Protein AF-A0A9W8AQJ7-F1 (afdb_monomer_lite)

Radius of gyration: 20.33 Å; chains: 1; bounding box: 38×40×60 Å

InterPro domains:
  IPR001971 Small ribosomal subunit protein uS11 [PF00411] (28-55)
  IPR001971 Small ribosomal subunit protein uS11 [PTHR11759] (6-56)
  IPR036967 Small ribosomal subunit protein uS11 superfamily [G3DSA:3.30.420.80] (1-56)

Organism: NCBI:txid1520584

pLDDT: mean 84.43, std 14.79, range [46.25, 97.0]

Structure (mmCIF, N/CA/C/O backbone):
data_AF-A0A9W8AQJ7-F1
#
_entry.id   AF-A0A9W8AQJ7-F1
#
loop_
_atom_site.group_PDB
_atom_site.id
_atom_site.type_symbol
_atom_site.label_atom_id
_atom_site.label_alt_id
_atom_site.label_comp_id
_atom_site.label_asym_id
_atom_site.label_entity_id
_atom_site.label_seq_id
_atom_site.pdbx_PDB_ins_code
_atom_site.Cartn_x
_atom_site.Cartn_y
_atom_site.Cartn_z
_atom_site.occupancy
_atom_site.B_iso_or_equiv
_atom_site.auth_seq_id
_atom_site.auth_comp_id
_atom_site.auth_asym_id
_atom_site.auth_atom_id
_atom_site.pdbx_PDB_model_num
ATOM 1 N N . MET A 1 1 ? 21.815 -27.927 44.397 1.00 46.25 1 MET A N 1
ATOM 2 C CA . MET A 1 1 ? 21.382 -27.801 42.985 1.00 46.25 1 MET A CA 1
ATOM 3 C C . MET A 1 1 ? 20.182 -26.859 42.918 1.00 46.25 1 MET A C 1
ATOM 5 O O . MET A 1 1 ? 19.048 -27.306 43.014 1.00 46.25 1 MET A O 1
ATOM 9 N N . SER A 1 2 ? 20.428 -25.547 42.862 1.00 52.41 2 SER A N 1
ATOM 10 C CA . SER A 1 2 ? 19.367 -24.530 42.824 1.00 52.41 2 SER A CA 1
ATOM 11 C C . SER A 1 2 ? 18.852 -24.386 41.389 1.00 52.41 2 SER A C 1
ATOM 13 O O . SER A 1 2 ? 19.594 -23.962 40.503 1.00 52.41 2 SER A O 1
ATOM 15 N N . LYS A 1 3 ? 17.600 -24.786 41.135 1.00 55.81 3 LYS A N 1
ATOM 16 C CA . LYS A 1 3 ? 16.933 -24.543 39.850 1.00 55.81 3 LYS A CA 1
ATOM 17 C C . LYS A 1 3 ? 16.544 -23.068 39.788 1.00 55.81 3 LYS A C 1
ATOM 19 O O . LYS A 1 3 ? 15.585 -22.638 40.421 1.00 55.81 3 LYS A O 1
ATOM 24 N N . ARG A 1 4 ? 17.303 -22.293 39.014 1.00 56.69 4 ARG A N 1
ATOM 25 C CA . ARG A 1 4 ? 16.988 -20.905 38.667 1.00 56.69 4 ARG A CA 1
ATOM 26 C C . ARG A 1 4 ? 15.713 -20.907 37.820 1.00 56.69 4 ARG A C 1
ATOM 28 O O . ARG A 1 4 ? 15.739 -21.323 36.664 1.00 56.69 4 ARG A O 1
ATOM 35 N N . ALA A 1 5 ? 14.594 -20.493 38.410 1.00 58.34 5 ALA A N 1
ATOM 36 C CA . ALA A 1 5 ? 13.338 -20.321 37.693 1.00 58.34 5 ALA A CA 1
ATOM 37 C C . ALA A 1 5 ? 13.531 -19.254 36.605 1.00 58.34 5 ALA A C 1
ATOM 39 O O . ALA A 1 5 ? 13.792 -18.084 36.893 1.00 58.34 5 ALA A O 1
ATOM 40 N N . LYS A 1 6 ? 13.463 -19.681 35.343 1.00 56.19 6 LYS A N 1
ATOM 41 C CA . LYS A 1 6 ? 13.506 -18.800 34.179 1.00 56.19 6 LYS A CA 1
ATOM 42 C C . LYS A 1 6 ? 12.181 -18.038 34.167 1.00 56.19 6 LYS A C 1
ATOM 44 O O . LYS A 1 6 ? 11.136 -18.618 33.898 1.00 56.19 6 LYS A O 1
ATOM 49 N N . LYS A 1 7 ? 12.219 -16.761 34.552 1.00 54.84 7 LYS A N 1
ATOM 50 C CA . LYS A 1 7 ? 11.076 -15.848 34.482 1.00 54.84 7 LYS A CA 1
ATOM 51 C C . LYS A 1 7 ? 10.726 -15.711 32.998 1.00 54.84 7 LYS A C 1
ATOM 53 O O . LYS A 1 7 ? 11.459 -15.058 32.261 1.00 54.84 7 LYS A O 1
ATOM 58 N N . THR A 1 8 ? 9.684 -16.404 32.550 1.00 57.62 8 THR A N 1
ATOM 59 C CA . THR A 1 8 ? 9.142 -16.266 31.197 1.00 57.62 8 THR A CA 1
ATOM 60 C C . THR A 1 8 ? 8.633 -14.835 31.080 1.00 57.62 8 THR A C 1
ATOM 62 O O . THR A 1 8 ? 7.596 -14.496 31.644 1.00 57.62 8 THR A O 1
ATOM 65 N N . GLN A 1 9 ? 9.424 -13.959 30.461 1.00 62.94 9 GLN A N 1
ATOM 66 C CA . GLN A 1 9 ? 8.966 -12.630 30.087 1.00 62.94 9 GLN A CA 1
ATOM 67 C C . GLN A 1 9 ? 7.879 -12.836 29.037 1.00 62.94 9 GLN A C 1
ATOM 69 O O . GLN A 1 9 ? 8.153 -13.296 27.934 1.00 62.94 9 GLN A O 1
ATOM 74 N N . VAL A 1 10 ? 6.633 -12.593 29.428 1.00 65.75 10 VAL A N 1
ATOM 75 C CA . VAL A 1 10 ? 5.519 -12.501 28.492 1.00 65.75 10 VAL A CA 1
ATOM 76 C C . VAL A 1 10 ? 5.762 -11.213 27.712 1.00 65.75 10 VAL A C 1
ATOM 78 O O . VAL A 1 10 ? 5.617 -10.130 28.278 1.00 65.75 10 VAL A O 1
ATOM 81 N N . GLU A 1 11 ? 6.222 -11.321 26.465 1.00 68.75 11 GLU A N 1
ATOM 82 C CA . GLU A 1 11 ? 6.278 -10.183 25.546 1.00 68.75 11 GLU A CA 1
ATOM 83 C C . GLU A 1 11 ? 4.861 -9.623 25.419 1.00 68.75 11 GLU A C 1
ATOM 85 O O . GLU A 1 11 ? 3.969 -10.242 24.839 1.00 68.75 11 GLU A O 1
ATOM 90 N N . GLN A 1 12 ? 4.624 -8.468 26.037 1.00 68.38 12 GLN A N 1
ATOM 91 C CA . GLN A 1 12 ? 3.389 -7.732 25.834 1.00 68.38 12 GLN A CA 1
ATOM 92 C C . GLN A 1 12 ? 3.424 -7.200 24.404 1.00 68.38 12 GLN A C 1
ATOM 94 O O . GLN A 1 12 ? 4.234 -6.334 24.082 1.00 68.38 12 GLN A O 1
ATOM 99 N N . ASN A 1 13 ? 2.572 -7.744 23.538 1.00 66.25 13 ASN A N 1
ATOM 100 C CA . ASN A 1 13 ? 2.400 -7.235 22.186 1.00 66.25 13 ASN A CA 1
ATOM 101 C C . ASN A 1 13 ? 1.672 -5.884 22.265 1.00 66.25 13 ASN A C 1
ATOM 103 O O . ASN A 1 13 ? 0.449 -5.830 22.399 1.00 66.25 13 ASN A O 1
ATOM 107 N N . ILE A 1 14 ? 2.438 -4.792 22.280 1.00 77.75 14 ILE A N 1
ATOM 108 C CA . ILE A 1 14 ? 1.902 -3.432 22.316 1.00 77.75 14 ILE A CA 1
ATOM 109 C C . ILE A 1 14 ? 1.437 -3.083 20.899 1.00 77.75 14 ILE A C 1
ATOM 111 O O . ILE A 1 14 ? 2.250 -2.792 20.025 1.00 77.75 14 ILE A O 1
ATOM 115 N N . SER A 1 15 ? 0.123 -3.103 20.667 1.00 79.31 15 SER A N 1
ATOM 116 C CA . SER A 1 15 ? -0.456 -2.597 19.420 1.00 79.31 15 SER A CA 1
ATOM 117 C C . SER A 1 15 ? -0.533 -1.070 19.471 1.00 79.31 15 SER A C 1
ATOM 119 O O . SER A 1 15 ? -1.302 -0.513 20.252 1.00 79.31 15 SER A O 1
ATOM 121 N N . LEU A 1 16 ? 0.275 -0.394 18.649 1.00 82.12 16 LEU A N 1
ATOM 122 C CA . LEU A 1 16 ? 0.298 1.072 18.509 1.00 82.12 16 LEU A CA 1
ATOM 123 C C . LEU A 1 16 ? -0.622 1.581 17.379 1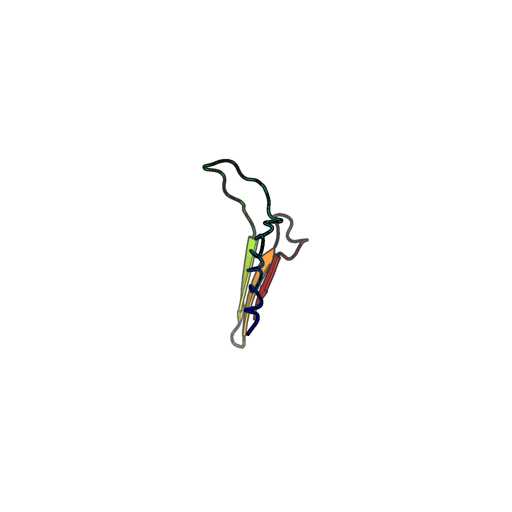.00 82.12 16 LEU A C 1
ATOM 125 O O . LEU A 1 16 ? -0.541 2.744 16.991 1.00 82.12 16 LEU A O 1
ATOM 129 N N . GLY A 1 17 ? -1.463 0.707 16.820 1.00 83.50 17 GLY A N 1
ATOM 130 C CA . GLY A 1 17 ? -2.370 1.037 15.721 1.00 83.50 17 GLY A CA 1
ATOM 131 C C . GLY A 1 17 ? -3.660 1.744 16.166 1.00 83.50 17 GLY A C 1
ATOM 132 O O . GLY A 1 17 ? -3.935 1.859 17.364 1.00 83.50 17 GLY A O 1
ATOM 133 N N . PRO A 1 18 ? -4.487 2.195 15.205 1.00 85.25 18 PRO A N 1
ATOM 134 C CA . PRO A 1 18 ? -5.790 2.777 15.501 1.00 85.25 18 PRO A CA 1
ATOM 135 C C . PRO A 1 18 ? -6.686 1.780 16.248 1.00 85.25 18 PRO A C 1
ATOM 137 O O . PRO A 1 18 ? -6.739 0.598 15.904 1.00 85.25 18 PRO A O 1
ATOM 140 N N . GLN A 1 19 ? -7.429 2.264 17.245 1.00 86.81 19 GLN A N 1
ATOM 141 C CA . GLN A 1 19 ? -8.466 1.474 17.908 1.00 86.81 19 GLN A CA 1
ATOM 142 C C . GLN A 1 19 ? -9.749 1.551 17.080 1.00 86.81 19 GLN A C 1
ATOM 144 O O . GLN A 1 19 ? -10.422 2.580 17.075 1.00 86.81 19 GLN A O 1
ATOM 149 N N . VAL A 1 20 ? -10.066 0.472 16.366 1.00 86.94 20 VAL A N 1
ATOM 150 C CA . VAL A 1 20 ? -11.280 0.366 15.548 1.00 86.94 20 VAL A CA 1
ATOM 151 C C . VAL A 1 20 ? -12.381 -0.389 16.274 1.00 86.94 20 VAL A C 1
ATOM 153 O O . VAL A 1 20 ? -12.114 -1.305 17.057 1.00 86.94 20 VAL A O 1
ATOM 156 N N . ARG A 1 21 ? -13.632 -0.001 16.014 1.00 88.50 21 ARG A N 1
ATOM 157 C CA . ARG A 1 21 ? -14.797 -0.759 16.478 1.00 88.50 21 ARG A CA 1
ATOM 158 C C . ARG A 1 21 ? -15.003 -1.989 15.599 1.00 88.50 21 ARG A C 1
ATOM 160 O O . ARG A 1 21 ? -14.516 -2.067 14.472 1.00 88.50 21 ARG A O 1
ATOM 167 N N . GLU A 1 22 ? -15.739 -2.961 16.121 1.00 85.56 22 GLU A N 1
ATOM 168 C CA . GLU A 1 22 ? -16.081 -4.164 15.367 1.00 85.56 22 GLU A CA 1
ATOM 169 C C . GLU A 1 22 ? -16.892 -3.792 14.112 1.00 85.56 22 GLU A C 1
ATOM 171 O O . GLU A 1 22 ? -17.902 -3.094 14.198 1.00 85.56 22 GLU A O 1
ATOM 176 N N . GLY A 1 23 ? -16.411 -4.217 12.940 1.00 90.00 23 GLY A N 1
ATOM 177 C CA . GLY A 1 23 ? -17.010 -3.903 11.638 1.00 90.00 23 GLY A CA 1
ATOM 178 C C . GLY A 1 23 ? -16.445 -2.668 10.922 1.00 90.00 23 GLY A C 1
ATOM 179 O O . GLY A 1 23 ? -16.838 -2.413 9.785 1.00 90.00 23 GLY A O 1
ATOM 180 N N . GLU A 1 24 ? -15.514 -1.922 11.527 1.00 91.31 24 GLU A N 1
ATOM 181 C CA . GLU A 1 24 ? -14.838 -0.793 10.873 1.00 91.31 24 GLU A CA 1
ATOM 182 C C . GLU A 1 24 ? -13.544 -1.229 10.166 1.00 91.31 24 GLU A C 1
ATOM 184 O O . GLU A 1 24 ? -12.793 -2.074 10.655 1.00 91.31 24 GLU A O 1
ATOM 189 N N . LEU A 1 25 ? -13.269 -0.628 9.004 1.00 91.44 25 LEU A N 1
ATOM 190 C CA . LEU A 1 25 ? -12.054 -0.874 8.224 1.00 91.44 25 LEU A CA 1
ATOM 191 C C . LEU A 1 25 ? -11.083 0.305 8.344 1.00 91.44 25 LEU A C 1
ATOM 193 O O . LEU A 1 25 ? -11.481 1.464 8.226 1.00 91.44 25 LEU A O 1
ATOM 197 N N . VAL A 1 26 ? -9.793 0.000 8.512 1.00 91.62 26 VAL A N 1
ATOM 198 C CA . VAL A 1 26 ? -8.706 0.984 8.403 1.00 91.62 26 VAL A CA 1
ATOM 199 C C . VAL A 1 26 ? -8.225 1.010 6.958 1.00 91.62 26 VAL A C 1
ATOM 201 O O . VAL A 1 26 ? -7.693 0.018 6.462 1.00 91.62 26 VAL A O 1
ATOM 204 N N . PHE A 1 27 ? -8.410 2.142 6.282 1.00 93.50 27 PHE A N 1
ATOM 205 C CA . PHE A 1 27 ? -7.998 2.309 4.891 1.00 93.50 27 PHE A CA 1
ATOM 206 C C . PHE A 1 27 ? -6.618 2.957 4.777 1.00 93.50 27 PHE A C 1
ATOM 208 O O . PHE A 1 27 ? -6.293 3.905 5.490 1.00 93.50 27 PHE A O 1
ATOM 215 N N . GLY A 1 28 ? -5.841 2.466 3.817 1.00 93.81 28 GLY A N 1
ATOM 216 C CA . GLY A 1 28 ? -4.613 3.079 3.324 1.00 93.81 28 GLY A CA 1
ATOM 217 C C . GLY A 1 28 ? -4.571 2.991 1.801 1.00 93.81 28 GLY A C 1
ATOM 218 O O . GLY A 1 28 ? -5.392 2.302 1.189 1.00 93.81 28 GLY A O 1
ATOM 219 N N . VAL A 1 29 ? -3.621 3.690 1.185 1.00 96.06 29 VAL A N 1
ATOM 220 C CA . VAL A 1 29 ? -3.453 3.714 -0.273 1.00 96.06 29 VAL A CA 1
ATOM 221 C C . VAL A 1 29 ? -2.210 2.919 -0.644 1.00 96.06 29 VAL A C 1
ATOM 223 O O . VAL A 1 29 ? -1.115 3.222 -0.178 1.00 96.06 29 VAL A O 1
ATOM 226 N N . ALA A 1 30 ? -2.373 1.89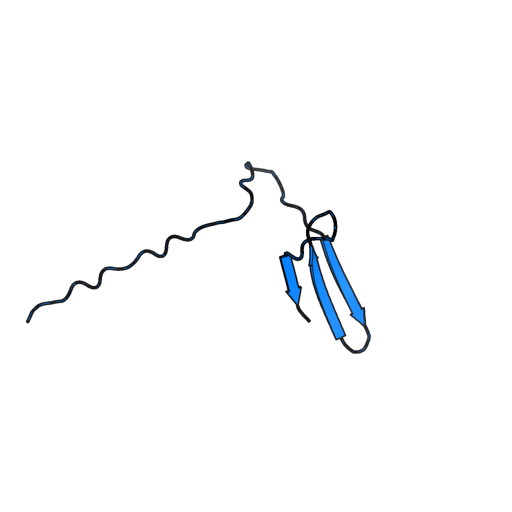5 -1.483 1.00 97.00 30 ALA A N 1
ATOM 227 C CA . ALA A 1 30 ? -1.258 1.138 -2.041 1.00 97.00 30 ALA A CA 1
ATOM 228 C C . ALA A 1 30 ? -0.897 1.683 -3.429 1.00 97.00 30 ALA A C 1
ATOM 230 O O . ALA A 1 30 ? -1.628 1.486 -4.400 1.00 97.00 30 ALA A O 1
ATOM 231 N N . HIS A 1 31 ? 0.252 2.343 -3.524 1.00 95.75 31 HIS A N 1
ATOM 232 C CA . HIS A 1 31 ? 0.847 2.772 -4.781 1.00 95.75 31 HIS A CA 1
ATOM 233 C C . HIS A 1 31 ? 1.682 1.625 -5.346 1.00 95.75 31 HIS A C 1
ATOM 235 O O . HIS A 1 31 ? 2.749 1.302 -4.820 1.00 95.75 31 HIS A O 1
ATOM 241 N N . ILE A 1 32 ? 1.173 0.994 -6.402 1.00 96.38 32 ILE A N 1
ATOM 242 C CA . ILE A 1 32 ? 1.854 -0.098 -7.095 1.00 96.38 32 ILE A CA 1
ATOM 243 C C . ILE A 1 32 ? 2.414 0.459 -8.393 1.00 96.38 32 ILE A C 1
ATOM 245 O O . ILE A 1 32 ? 1.664 0.828 -9.297 1.00 96.38 32 ILE A O 1
ATOM 249 N N . PHE A 1 33 ? 3.735 0.509 -8.483 1.00 94.06 33 PHE A N 1
ATOM 250 C CA . PHE A 1 33 ? 4.414 0.847 -9.721 1.00 94.06 33 PHE A CA 1
ATOM 251 C C . PHE A 1 33 ? 5.085 -0.399 -10.265 1.00 94.06 33 PHE A C 1
ATOM 253 O O . PHE A 1 33 ? 5.969 -0.965 -9.628 1.00 94.06 33 PHE A O 1
ATOM 260 N N . ALA A 1 34 ? 4.653 -0.813 -11.450 1.00 96.31 34 ALA A N 1
ATOM 261 C CA . ALA A 1 34 ? 5.207 -1.954 -12.151 1.00 96.31 34 ALA A CA 1
ATOM 262 C C . ALA A 1 34 ? 5.871 -1.477 -13.441 1.00 96.31 34 ALA A C 1
ATOM 264 O O . ALA A 1 34 ? 5.204 -0.986 -14.353 1.00 96.31 34 ALA A O 1
ATOM 265 N N . SER A 1 35 ? 7.191 -1.616 -13.501 1.00 94.06 35 SER A N 1
ATOM 266 C CA . SER A 1 35 ? 8.006 -1.338 -14.680 1.00 94.06 35 SER A CA 1
ATOM 267 C C . SER A 1 35 ? 8.681 -2.612 -15.177 1.00 94.06 35 SER A C 1
ATOM 269 O O . SER A 1 35 ? 8.675 -3.640 -14.506 1.00 94.06 35 SER A O 1
ATOM 271 N N . PHE A 1 36 ? 9.304 -2.544 -16.352 1.00 94.31 36 PHE A N 1
ATOM 272 C CA . PHE A 1 36 ? 10.001 -3.695 -16.935 1.00 94.31 36 PHE A CA 1
ATOM 273 C C . PHE A 1 36 ? 11.200 -4.186 -16.116 1.00 94.31 36 PHE A C 1
ATOM 275 O O . PHE A 1 36 ? 11.615 -5.326 -16.288 1.00 94.31 36 PHE A O 1
ATOM 282 N N . ASN A 1 37 ? 11.748 -3.340 -15.244 1.00 92.38 37 ASN A N 1
ATOM 283 C CA . ASN A 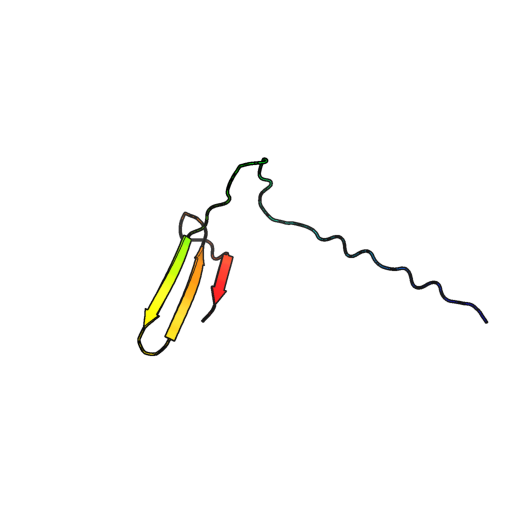1 37 ? 12.959 -3.651 -14.488 1.00 92.38 37 ASN A CA 1
ATOM 284 C C . ASN A 1 37 ? 12.695 -3.852 -12.995 1.00 92.38 37 ASN A C 1
ATOM 286 O O . ASN A 1 37 ? 13.572 -4.365 -12.308 1.00 92.38 37 ASN A O 1
ATOM 290 N N . ASP A 1 38 ? 11.537 -3.412 -12.496 1.00 93.88 38 ASP A N 1
ATOM 291 C CA . ASP A 1 38 ? 11.227 -3.436 -11.068 1.00 93.88 38 ASP A CA 1
ATOM 292 C C . ASP A 1 38 ? 9.735 -3.211 -10.790 1.00 93.88 38 ASP A C 1
ATOM 294 O O . ASP A 1 38 ? 9.042 -2.517 -11.551 1.00 93.88 38 ASP A O 1
ATOM 298 N N . THR A 1 39 ? 9.269 -3.753 -9.668 1.00 94.25 39 THR A N 1
ATOM 299 C CA . THR A 1 39 ? 7.923 -3.567 -9.130 1.00 94.25 39 THR A CA 1
ATOM 300 C C . THR A 1 39 ? 8.007 -3.097 -7.685 1.00 94.25 39 THR A C 1
ATOM 302 O O . THR A 1 39 ? 8.410 -3.870 -6.824 1.00 94.25 39 THR A O 1
ATOM 305 N N . PHE A 1 40 ? 7.553 -1.880 -7.384 1.00 93.62 40 PHE A N 1
ATOM 306 C CA . PHE A 1 40 ? 7.481 -1.411 -6.000 1.00 93.62 40 PHE A CA 1
ATOM 307 C C . PHE A 1 40 ? 6.042 -1.289 -5.506 1.00 93.62 40 PHE A C 1
ATOM 309 O O . PHE A 1 40 ? 5.137 -0.865 -6.231 1.00 93.62 40 PHE A O 1
ATOM 316 N N . VAL A 1 41 ? 5.859 -1.629 -4.229 1.00 96.38 41 VAL A N 1
ATOM 317 C CA . VAL A 1 41 ? 4.611 -1.447 -3.486 1.00 96.38 41 VAL A CA 1
ATOM 318 C C . VAL A 1 41 ? 4.872 -0.470 -2.349 1.00 96.38 41 VAL A C 1
ATOM 320 O O . VAL A 1 41 ? 5.651 -0.736 -1.431 1.00 96.38 41 VAL A O 1
ATOM 323 N N . HIS A 1 42 ? 4.207 0.678 -2.406 1.00 97.00 42 HIS A N 1
ATOM 324 C CA . HIS A 1 42 ? 4.333 1.746 -1.422 1.00 97.00 42 HIS A CA 1
ATOM 325 C C . HIS A 1 42 ? 2.976 2.051 -0.794 1.00 97.00 42 HIS A C 1
ATOM 327 O O . HIS A 1 42 ? 2.082 2.594 -1.437 1.00 97.00 42 HIS A O 1
ATOM 333 N N . VAL A 1 43 ? 2.823 1.686 0.477 1.00 96.81 43 VAL A N 1
ATOM 334 C CA . VAL A 1 43 ? 1.598 1.904 1.246 1.00 96.81 43 VAL A CA 1
ATOM 335 C C . VAL A 1 43 ? 1.710 3.203 2.039 1.00 96.81 43 VAL A C 1
ATOM 337 O O . VAL A 1 43 ? 2.643 3.375 2.830 1.00 96.81 43 VAL A O 1
ATOM 340 N N . THR A 1 44 ? 0.738 4.092 1.859 1.00 96.88 44 THR A N 1
ATOM 341 C CA . THR A 1 44 ? 0.623 5.371 2.571 1.00 96.88 44 THR A CA 1
ATOM 342 C C . THR A 1 44 ? -0.718 5.506 3.285 1.00 96.88 44 THR A C 1
ATOM 344 O O . THR A 1 44 ? -1.653 4.733 3.057 1.00 96.88 44 THR A O 1
ATOM 347 N N . ASP A 1 45 ? -0.829 6.540 4.115 1.00 95.19 45 ASP A N 1
ATOM 348 C CA . ASP A 1 45 ? -2.115 7.055 4.573 1.00 95.19 45 ASP A CA 1
ATOM 349 C C . ASP A 1 45 ? -2.956 7.620 3.404 1.00 95.19 45 ASP A C 1
ATOM 351 O O . ASP A 1 45 ? -2.504 7.701 2.256 1.00 95.19 45 ASP A O 1
ATOM 355 N N . LEU A 1 46 ? -4.195 8.029 3.697 1.00 94.44 46 LEU A N 1
ATOM 356 C CA . LEU A 1 46 ? -5.133 8.553 2.696 1.00 94.44 46 LEU A CA 1
ATOM 357 C C . LEU A 1 46 ? -4.653 9.848 2.028 1.00 94.44 46 LEU A C 1
ATOM 359 O O . LEU A 1 46 ? -5.056 10.132 0.902 1.00 94.44 46 LEU A O 1
ATOM 363 N N . THR A 1 47 ? -3.809 10.634 2.703 1.00 95.00 47 THR A N 1
ATOM 364 C CA . THR A 1 47 ? -3.251 11.863 2.122 1.00 95.00 47 THR A CA 1
ATOM 365 C C . THR A 1 47 ? -2.052 11.598 1.212 1.00 95.00 47 THR A C 1
ATOM 367 O O . THR A 1 47 ? -1.652 12.490 0.464 1.00 95.00 47 THR A O 1
ATOM 370 N N . GLY A 1 48 ? -1.472 10.393 1.263 1.00 91.88 48 GLY A N 1
ATOM 371 C CA . GLY A 1 48 ? -0.250 10.044 0.540 1.00 91.88 48 GLY A CA 1
ATOM 372 C C 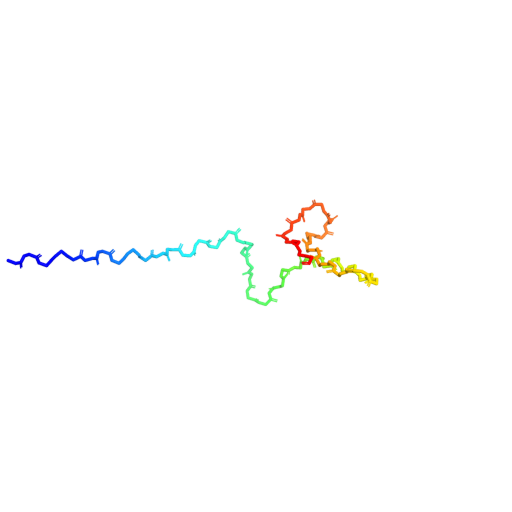. GLY A 1 48 ? 1.029 10.607 1.165 1.00 91.88 48 GLY A C 1
ATOM 373 O O . GLY A 1 48 ? 2.103 10.476 0.578 1.00 91.88 48 GLY A O 1
ATOM 374 N N . ARG A 1 49 ? 0.934 11.262 2.328 1.00 93.69 49 ARG A N 1
ATOM 375 C CA . ARG A 1 49 ? 2.040 12.007 2.938 1.00 93.69 49 ARG A CA 1
ATOM 376 C C . ARG A 1 49 ? 2.839 11.158 3.915 1.00 93.69 49 ARG A C 1
ATOM 378 O O . ARG A 1 49 ? 4.061 11.285 3.972 1.00 93.69 49 ARG A O 1
ATOM 385 N N . GLU A 1 50 ? 2.166 10.306 4.677 1.00 95.00 50 GLU A N 1
ATOM 386 C CA . GLU A 1 50 ? 2.801 9.410 5.634 1.00 95.00 50 GLU A CA 1
ATOM 387 C C . GLU A 1 50 ? 2.975 8.025 5.015 1.00 95.00 50 GLU A C 1
ATOM 389 O O . GLU A 1 50 ? 2.036 7.415 4.505 1.00 95.00 50 GLU A O 1
ATOM 394 N N . THR A 1 51 ? 4.205 7.515 5.052 1.00 95.00 51 THR A N 1
ATOM 395 C CA . THR A 1 51 ? 4.524 6.175 4.549 1.00 95.00 51 THR A CA 1
ATOM 396 C C . THR A 1 51 ? 4.392 5.158 5.670 1.00 95.00 51 THR A C 1
ATOM 398 O O . THR A 1 51 ? 5.075 5.272 6.684 1.00 95.00 51 THR A O 1
ATOM 401 N N . ILE A 1 52 ? 3.564 4.138 5.452 1.00 94.06 52 ILE A N 1
ATOM 402 C CA . ILE A 1 52 ? 3.377 3.026 6.388 1.00 94.06 52 ILE A CA 1
ATOM 403 C C . ILE A 1 52 ? 4.404 1.930 6.096 1.00 94.06 52 ILE A C 1
ATOM 405 O O . ILE A 1 52 ? 5.073 1.431 6.996 1.00 94.06 52 ILE A O 1
ATOM 409 N N . CYS A 1 53 ? 4.540 1.554 4.823 1.00 93.75 53 CYS A N 1
ATOM 410 C CA . CYS A 1 53 ? 5.472 0.521 4.386 1.00 93.75 53 CYS A CA 1
ATOM 411 C C . CYS A 1 53 ? 5.867 0.748 2.927 1.00 93.75 53 CYS A C 1
ATOM 413 O O . CYS A 1 53 ? 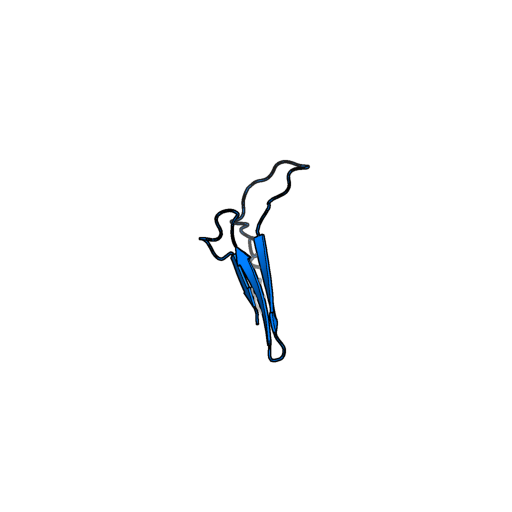5.059 1.210 2.120 1.00 93.75 53 CYS A O 1
ATOM 415 N N . ARG A 1 54 ? 7.104 0.403 2.573 1.00 94.38 54 ARG A N 1
ATOM 416 C CA . ARG A 1 54 ? 7.576 0.410 1.189 1.00 94.38 54 ARG A CA 1
ATOM 417 C C . ARG A 1 54 ? 8.456 -0.804 0.945 1.00 94.38 54 ARG A C 1
ATOM 419 O O . ARG A 1 54 ? 9.430 -0.996 1.670 1.00 94.38 54 ARG A O 1
ATOM 426 N N . ILE A 1 55 ? 8.137 -1.561 -0.098 1.00 93.94 55 ILE A N 1
ATOM 427 C CA . ILE A 1 55 ? 8.939 -2.687 -0.570 1.00 93.94 55 ILE A CA 1
ATOM 428 C C . ILE A 1 55 ? 9.178 -2.576 -2.078 1.00 93.94 55 ILE A C 1
ATOM 430 O O . ILE A 1 55 ? 8.369 -1.992 -2.802 1.00 93.94 55 ILE A O 1
ATOM 434 N N . THR A 1 56 ? 10.324 -3.094 -2.498 1.00 88.75 56 THR A N 1
ATOM 435 C CA . THR A 1 56 ? 10.831 -3.206 -3.868 1.00 88.75 56 THR A CA 1
ATOM 436 C C . THR A 1 56 ? 11.216 -4.660 -4.075 1.00 88.75 56 THR A C 1
ATOM 438 O O . THR A 1 56 ? 11.667 -5.273 -3.075 1.00 88.75 56 THR A O 1
#

Secondary structure (DSSP, 8-state):
----------------S--PPTT-----EEEEEE-SS-EEEEEE-TTS-SEEEEE-

Foldseek 3Di:
DDDDPDPPPPPDPDDPDDDDDPPDDQDWDWDWDDDPVDIKTWIGHPVNPGTPDIDD

Sequence (56 aa):
MSKRAKKTQVEQNISLGPQVREGELVFGVAHIFASFNDTFVHVTDLTGRETICRIT

=== Feature glossary ===
A reading guide for the features in this record.

Start from the sequence.

  · This is the polypeptide sequence — one letter per residue, N-terminus first. Length ranges from a few dozen residues for small domains to over a thousand for large multi-domain proteins.

Fold it, and you get atomic coordinates and the backbone conformation that goes with them.

  · Structure coordinates are given as an mmCIF _atom_site loop: one row per atom with element, residue name, chain id, sequence number, and x/y/z position in Å. Only the four main-chain atoms per residue are included here; side chains are omitted to keep the record compact.

  · Backbone dihedral angles. Every residue except chain termini has a φ (preceding-C → N → Cα → C) and a ψ (N → Cα → C → next-N). They are reported in degrees following the IUPAC sign convention. Secondary structure is essentially a statement about which (φ, ψ) basin each residue occupies.

  · The SS8 string is DSSP's per-residue secondary-structure call. α-helix (H) means an i→i+4 H-bond ladder; β-strand (E) means the residue participates in a β-sheet; 3₁₀ (G) and π (I) are tighter and wider helices; T/S are turns/bends; '-' is loop.

  · SS3 is a coarse helix/strand/coil call (letters a/b/c) made by the P-SEA algorithm from inter-Cα distances and dihedrals. It is less detailed than DSSP but needs only Cα positions.

Summarize the fold with a handful of shape descriptors and a per-residue structural alphabet.

  · Radius of gyration (Rg) is the root-mean-square distance of Cα atoms from their centroid — a single number for overall size and compactness. A globular domain of N residues has Rg ≈ 2.2·N^0.38 Å; an extended or disordered chain has a much larger Rg. The Cα contact count is the number of residue pairs whose Cα atoms are within 8 Å and are more than four positions apart in sequence — a standard proxy for tertiary packing density. The bounding box is the smallest axis-aligned box enclosing all Cα atoms.

  · The Foldseek 3Di string encodes local tertiary geometry as a 20-letter alphabet — one character per residue — derived from the relative positions of nearby Cα atoms. Unlike the amino-acid sequence, 3Di is a direct function of the 3D structure, so two proteins with the same fold have similar 3Di strings even at low sequence identity.

  · Solvent-accessible surface area (SASA) is the area in Å² traced out by the centre of a 1.4 Å probe sphere (a water molecule) rolled over the protein's van der Waals surface (Shrake–Rupley / Lee–Richards construction). Buried residues have near-zero SASA; fully exposed residues can exceed 200 Å². The total SASA scales roughly with the number of surface residues.

Ask how reliable the model is.

  · pLDDT (predicted Local Distance Difference Test) is AlphaFold's per-residue confidence score, ranging from 0 to 100. Values above 90 indicate high confidence (typically well-packed cores); 70–90 is confident; 50–70 low confidence; below 50 usually means the region is disordered or the prediction is unreliable there. AlphaFold stores pLDDT in the mmCIF B-factor column.

  · B-factor (Debye–Waller factor) reflects atomic displacement in the crystal lattice. I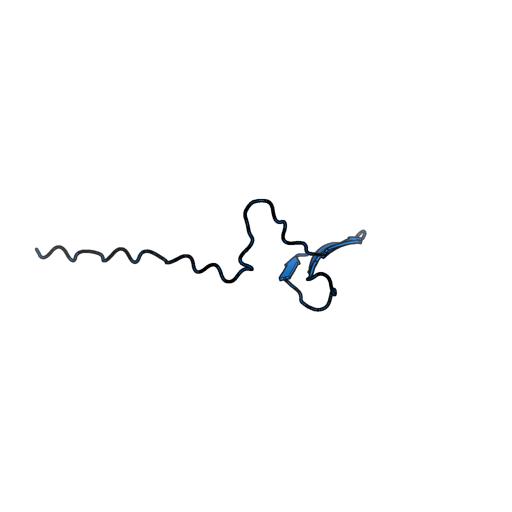t is an experimental observable (units Å²), not a prediction; low values mean the atom is pinned down, high values mean it moves or is heterogeneous across the crystal.

  · Predicted Aligned Error (PAE) is an AlphaFold confidence matrix: entry (i, j) is the expected error in the position of residue j, in ångströms, when the prediction is superimposed on the true structure at residue i. Low PAE within a block of residues means that block is internally rigid and well-predicted; high PAE between two blocks means their relative placement is uncertain even if each block individually is confident.

Place it in context: what it resembles, what it is annotated as, and how it looks.

  · Nearest PDB neighbors are the top structural matches found by Foldseek when searching this structure against the entire Protein Data Bank. Each hit reports a TM-score (0 to 1; >0.5 almost always implies the same fold) and an E-value. These are *structural* homologs — they may share no detectable sequence similarity.

  · Functional annotations link the protein to curated databases. InterPro entries identify conserved domains and families by matching the sequence against member-database signatures (Pfam, PROSITE, CDD, …). Gene Ontology (GO) terms describe molecular function, biological process, and cellular component in a controlled vocabulary. CATH places the structure in a hierarchical fold classification (Class/Architecture/Topology/Homologous-superfamily). The organism is the source species.

  · Three diagnostic plots accompany the record. The Cα contact map visualizes the tertiary structure as a 2D adjacency matrix (8 Å cutoff, sequence-local contacts suppressed). The Ramachandran plot shows the distribution of backbone (φ, ψ) torsions, with points in the α and β basins reflecting secondary structure content. The PAE plot shows AlphaFold's inter-residue confidence as a color matrix.

  · Six rendered views show the 3D structure from the faces of a cube — i.e. along ±x, ±y, ±z. Rendering representation is drawn randomly per protein from cartoon (secondary-structure ribbons), sticks (backbone bonds), or molecular surface; coloring is either N→C rainbow (blue at the N-terminus through red at the C-terminus) or one color per chain.